Protein AF-A0A3B9DSY0-F1 (afdb_monomer_lite)

Radius of gyration: 15.59 Å; chains: 1; bounding box: 32×19×43 Å

Foldseek 3Di:
DVVCVVVVNFKDWAAADQQAQWRAKIFIFGDDPPDDPVNRGDPPDDIDTDGHPDCNNPDDPPDDD

pLDDT: mean 91.74, std 8.59, range [51.44, 97.69]

Structure (mmCIF, N/CA/C/O backbone):
data_AF-A0A3B9DSY0-F1
#
_entry.id   AF-A0A3B9DSY0-F1
#
loop_
_atom_site.group_PDB
_atom_site.id
_atom_site.type_symbol
_atom_site.label_atom_id
_atom_site.label_alt_id
_atom_site.label_comp_id
_atom_site.label_asym_id
_atom_site.label_entity_id
_atom_site.label_seq_id
_atom_site.pdbx_PDB_ins_code
_atom_site.Cartn_x
_atom_site.Cartn_y
_atom_site.Cartn_z
_atom_site.occupancy
_atom_site.B_iso_or_equiv
_atom_site.auth_seq_id
_atom_site.auth_comp_id
_atom_site.auth_asym_id
_atom_site.auth_atom_id
_atom_site.pdbx_PDB_model_num
ATOM 1 N N . MET A 1 1 ? -12.289 6.956 -1.304 1.00 85.62 1 MET A N 1
ATOM 2 C CA . MET A 1 1 ? -12.577 6.602 0.099 1.00 85.62 1 MET A CA 1
ATOM 3 C C . MET A 1 1 ? -13.981 6.038 0.297 1.00 85.62 1 MET A C 1
ATOM 5 O O . MET A 1 1 ? -14.088 4.888 0.686 1.00 85.62 1 MET A O 1
ATOM 9 N N . TYR A 1 2 ? -15.055 6.770 -0.023 1.00 91.88 2 TYR A N 1
ATOM 10 C CA . TYR A 1 2 ? -16.442 6.307 0.184 1.00 91.88 2 TYR A CA 1
ATOM 11 C C . TYR A 1 2 ? -16.771 4.921 -0.387 1.00 91.88 2 TYR A C 1
ATOM 13 O O . TYR A 1 2 ? -17.260 4.064 0.336 1.00 91.88 2 TYR A O 1
ATOM 21 N N . ARG A 1 3 ? -16.448 4.669 -1.663 1.00 94.94 3 ARG A N 1
ATOM 22 C CA . ARG A 1 3 ? -16.672 3.351 -2.290 1.00 94.94 3 ARG A CA 1
ATOM 23 C C . ARG A 1 3 ? -15.844 2.241 -1.640 1.00 94.94 3 ARG A C 1
ATOM 25 O O . ARG A 1 3 ? -16.315 1.123 -1.501 1.00 94.94 3 ARG A O 1
ATOM 32 N N . GLN A 1 4 ? -14.616 2.564 -1.240 1.00 95.25 4 GLN A N 1
ATOM 33 C CA . GLN A 1 4 ? -13.719 1.623 -0.570 1.00 95.25 4 GLN A CA 1
ATOM 34 C C . GLN A 1 4 ? -14.271 1.245 0.811 1.00 95.25 4 GLN A C 1
ATOM 36 O O . GLN A 1 4 ? -14.353 0.063 1.121 1.00 95.25 4 GLN A O 1
ATOM 41 N N . LEU A 1 5 ? -14.729 2.231 1.589 1.00 95.69 5 LEU A N 1
ATOM 42 C CA . LEU A 1 5 ? -15.380 2.014 2.883 1.00 95.69 5 LEU A CA 1
ATOM 43 C C . LEU A 1 5 ? -16.690 1.229 2.754 1.00 95.69 5 LEU A C 1
ATOM 45 O O . LEU A 1 5 ? -16.904 0.296 3.519 1.00 95.69 5 LEU A O 1
ATOM 49 N N . ALA A 1 6 ? -17.532 1.551 1.766 1.00 96.44 6 ALA A N 1
ATOM 50 C CA . ALA A 1 6 ? -18.765 0.807 1.496 1.00 96.44 6 ALA A CA 1
ATOM 51 C C . ALA A 1 6 ? -18.499 -0.667 1.137 1.00 96.44 6 ALA A C 1
ATOM 53 O O . ALA A 1 6 ? -19.305 -1.533 1.453 1.00 96.44 6 ALA A O 1
ATOM 54 N N . GLY A 1 7 ? -17.353 -0.953 0.513 1.00 96.69 7 GLY A N 1
ATOM 55 C CA . GLY A 1 7 ? -16.881 -2.310 0.232 1.00 96.69 7 GLY A CA 1
ATOM 56 C C . GLY A 1 7 ? -16.138 -2.987 1.391 1.00 96.69 7 GLY A C 1
ATOM 57 O O . GLY A 1 7 ? -15.570 -4.054 1.187 1.00 96.69 7 GLY A O 1
ATOM 58 N N . GLY A 1 8 ? -16.083 -2.375 2.579 1.00 96.25 8 GLY A N 1
ATOM 59 C CA . GLY A 1 8 ? -15.408 -2.937 3.752 1.00 96.25 8 GLY A CA 1
ATOM 60 C C . GLY A 1 8 ? -13.880 -2.798 3.761 1.00 96.25 8 GLY A C 1
ATOM 61 O O . GLY A 1 8 ? -13.226 -3.413 4.601 1.00 96.25 8 GLY A O 1
ATOM 62 N N . LEU A 1 9 ? -13.279 -1.995 2.871 1.00 97.00 9 LEU A N 1
ATOM 63 C CA . LEU A 1 9 ? -11.832 -1.757 2.888 1.00 97.00 9 LEU A CA 1
ATOM 64 C C . LEU A 1 9 ? -11.455 -0.867 4.078 1.00 97.00 9 LEU A C 1
ATOM 66 O O . LEU A 1 9 ? -11.764 0.325 4.110 1.00 97.00 9 LEU A O 1
ATOM 70 N N . THR A 1 10 ? -10.730 -1.442 5.031 1.00 94.94 10 THR A N 1
ATOM 71 C CA . THR A 1 10 ? -10.335 -0.775 6.279 1.00 94.94 10 THR A CA 1
ATOM 72 C C . THR A 1 10 ? -8.955 -0.126 6.203 1.00 94.94 10 THR A C 1
ATOM 74 O O . THR A 1 10 ? -8.752 0.953 6.761 1.00 94.94 10 THR A O 1
ATOM 77 N N . THR A 1 11 ? -8.013 -0.741 5.489 1.00 96.25 11 THR A N 1
ATOM 78 C CA . THR A 1 11 ? -6.607 -0.321 5.424 1.00 96.25 11 THR A CA 1
ATOM 79 C C . THR A 1 11 ? -6.058 -0.510 4.013 1.00 96.25 11 THR A C 1
ATOM 81 O O . THR A 1 11 ? -6.424 -1.459 3.325 1.00 96.25 11 THR A O 1
ATOM 84 N N . ALA A 1 12 ? -5.169 0.383 3.575 1.00 96.62 12 ALA A N 1
ATOM 85 C CA . ALA A 1 12 ? -4.491 0.277 2.287 1.00 96.62 12 ALA A CA 1
ATOM 86 C C . ALA A 1 12 ? -3.005 0.636 2.383 1.00 96.62 12 ALA A C 1
ATOM 88 O O . ALA A 1 12 ? -2.607 1.507 3.154 1.00 96.62 12 ALA A O 1
ATOM 89 N N . HIS A 1 13 ? -2.195 -0.003 1.540 1.00 97.25 13 HIS A N 1
ATOM 90 C CA . HIS A 1 13 ? -0.813 0.397 1.281 1.00 97.25 13 HIS A CA 1
ATOM 91 C C . HIS A 1 13 ? -0.776 1.254 0.016 1.00 97.25 13 HIS A C 1
ATOM 93 O O . HIS A 1 13 ? -0.948 0.749 -1.094 1.00 97.25 13 HIS A O 1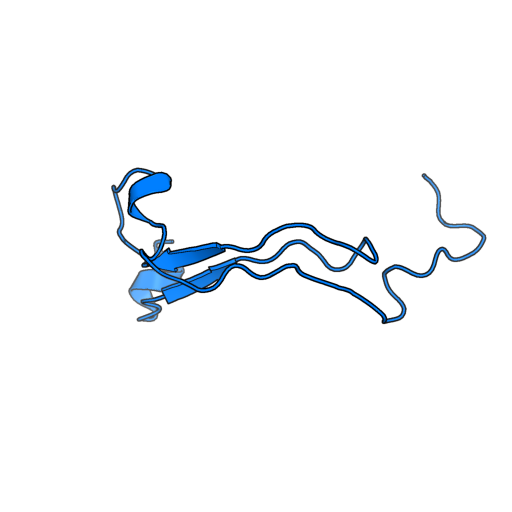
ATOM 99 N N . VAL A 1 14 ? -0.602 2.562 0.181 1.00 95.94 14 VAL A N 1
ATOM 100 C CA . VAL A 1 14 ? -0.584 3.528 -0.921 1.00 95.94 14 VAL A CA 1
ATOM 101 C C . VAL A 1 14 ? 0.824 3.591 -1.494 1.00 95.94 14 VAL A C 1
ATOM 103 O O . VAL A 1 14 ? 1.778 3.892 -0.776 1.00 95.94 14 VAL A O 1
ATOM 106 N N . LYS A 1 15 ? 0.950 3.301 -2.793 1.00 96.75 15 LYS A N 1
ATOM 107 C CA . LYS A 1 15 ? 2.232 3.206 -3.497 1.00 96.75 15 LYS A CA 1
ATOM 108 C C . LYS A 1 15 ? 2.264 4.121 -4.711 1.00 96.75 15 LYS A C 1
ATOM 110 O O . LYS A 1 15 ? 1.248 4.335 -5.370 1.00 96.75 15 LYS A O 1
ATOM 115 N N . HIS A 1 16 ? 3.460 4.584 -5.048 1.00 95.38 16 HIS A N 1
ATOM 116 C CA . HIS A 1 16 ? 3.715 5.287 -6.300 1.00 95.38 16 HIS A CA 1
ATOM 117 C C . HIS A 1 16 ? 3.477 4.383 -7.521 1.00 95.38 16 HIS A C 1
ATOM 119 O O . HIS A 1 16 ? 3.621 3.157 -7.453 1.00 95.38 16 HIS A O 1
ATOM 125 N N . GLY A 1 17 ? 3.181 5.001 -8.667 1.00 93.00 17 GLY A N 1
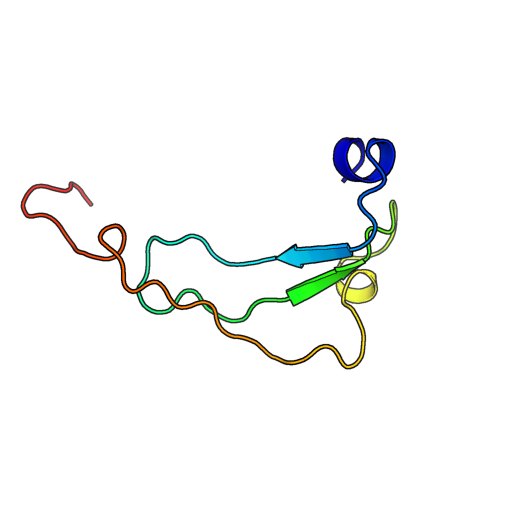ATOM 126 C CA . GLY A 1 17 ? 3.045 4.301 -9.944 1.00 93.00 17 GLY A CA 1
ATOM 127 C C . GLY A 1 17 ? 4.322 3.568 -10.384 1.00 93.00 17 GLY A C 1
ATOM 128 O O . GLY A 1 17 ? 5.421 3.760 -9.853 1.00 93.00 17 GLY A O 1
ATOM 129 N N . SER A 1 18 ? 4.202 2.704 -11.393 1.00 94.06 18 SER A N 1
ATOM 130 C CA . SER A 1 18 ? 5.310 1.861 -11.866 1.00 94.06 18 SER A CA 1
ATOM 131 C C . SER A 1 18 ? 6.248 2.529 -12.882 1.00 94.06 18 SER A C 1
ATOM 133 O O . SER A 1 18 ? 7.155 1.861 -13.362 1.00 94.06 18 SER A O 1
ATOM 135 N N . ALA A 1 19 ? 6.062 3.819 -13.181 1.00 91.12 19 ALA A N 1
ATOM 136 C CA . ALA A 1 19 ? 6.796 4.526 -14.236 1.00 91.12 19 ALA A CA 1
ATOM 137 C C . ALA A 1 19 ? 8.306 4.645 -13.975 1.00 91.12 19 ALA A C 1
ATOM 139 O O . ALA A 1 19 ? 9.089 4.551 -14.909 1.00 91.12 19 ALA A O 1
ATOM 140 N N . ASN A 1 20 ? 8.712 4.806 -12.713 1.00 92.38 20 ASN A N 1
ATOM 141 C CA . ASN A 1 20 ? 10.117 4.983 -12.342 1.00 92.38 20 ASN A CA 1
ATOM 142 C C . ASN A 1 20 ? 10.684 3.728 -11.656 1.00 92.38 20 ASN A C 1
ATOM 144 O O . ASN A 1 20 ? 9.947 3.088 -10.882 1.00 92.38 20 ASN A O 1
ATOM 148 N N . PRO A 1 21 ? 11.983 3.410 -11.866 1.00 93.69 21 PRO A N 1
ATOM 149 C CA . PRO A 1 21 ? 12.665 2.334 -11.152 1.00 93.69 21 PRO A CA 1
ATOM 150 C C . PRO A 1 21 ? 12.543 2.465 -9.634 1.00 93.69 21 PRO A C 1
ATOM 152 O O . PRO A 1 21 ? 12.171 1.507 -8.960 1.00 93.69 21 PRO A O 1
ATOM 155 N N . ILE A 1 22 ? 12.752 3.677 -9.114 1.00 95.19 22 ILE A N 1
ATOM 156 C CA . ILE A 1 22 ? 12.501 4.055 -7.721 1.00 95.19 22 ILE A CA 1
ATOM 157 C C . ILE A 1 22 ? 11.306 5.005 -7.721 1.00 95.19 22 ILE A C 1
ATOM 159 O O . ILE A 1 22 ? 11.353 6.076 -8.319 1.00 95.19 22 ILE A O 1
ATOM 163 N N . GLY A 1 23 ? 10.203 4.576 -7.110 1.00 92.75 23 GLY A N 1
ATOM 164 C CA . GLY A 1 23 ? 8.958 5.342 -7.072 1.00 92.75 23 GLY A CA 1
ATOM 165 C C . GLY A 1 23 ? 8.880 6.338 -5.920 1.00 92.75 23 GLY A C 1
ATOM 166 O O . GLY A 1 23 ? 8.202 7.342 -6.069 1.00 92.75 23 GLY A O 1
ATOM 167 N N . GLY A 1 24 ? 9.565 6.067 -4.806 1.00 95.31 24 GLY A N 1
ATOM 168 C CA . GLY A 1 24 ? 9.493 6.863 -3.577 1.00 95.31 24 GLY A CA 1
ATOM 169 C C . GLY A 1 24 ? 8.920 6.086 -2.389 1.00 95.31 24 GLY A C 1
ATOM 170 O O . GLY A 1 24 ? 8.606 4.893 -2.498 1.00 95.31 24 GLY A O 1
ATOM 171 N N . GLU A 1 25 ? 8.813 6.769 -1.250 1.00 96.19 25 GLU A N 1
ATOM 172 C CA . GLU A 1 25 ? 8.293 6.223 0.009 1.00 96.19 25 GLU A CA 1
ATOM 173 C C . GLU A 1 25 ? 6.788 5.941 -0.0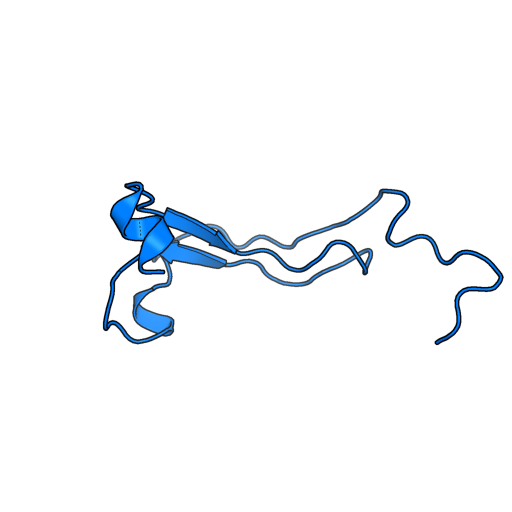78 1.00 96.19 25 GLU A C 1
ATOM 175 O O . GLU A 1 25 ? 6.018 6.723 -0.627 1.00 96.19 25 GLU A O 1
ATOM 180 N N . ASN A 1 26 ? 6.362 4.796 0.443 1.00 97.00 26 ASN A N 1
ATOM 181 C CA . ASN A 1 26 ? 4.956 4.415 0.500 1.00 97.00 26 ASN A CA 1
ATOM 182 C C . ASN A 1 26 ? 4.406 4.640 1.905 1.00 97.00 26 ASN A C 1
ATOM 184 O O . ASN A 1 26 ? 5.153 4.672 2.881 1.00 97.00 26 ASN A O 1
ATOM 188 N N . VAL A 1 27 ? 3.081 4.685 2.010 1.00 97.12 27 VAL A N 1
ATOM 189 C CA . VAL A 1 27 ? 2.391 4.930 3.278 1.00 97.12 27 VAL A CA 1
ATOM 190 C C . VAL A 1 27 ? 1.292 3.898 3.484 1.00 97.12 27 VAL A C 1
ATOM 192 O O . VAL A 1 27 ? 0.536 3.575 2.566 1.00 97.12 27 VAL A O 1
ATOM 195 N N . PHE A 1 28 ? 1.196 3.375 4.702 1.00 97.69 28 PHE A N 1
ATOM 196 C CA . PHE A 1 28 ? 0.054 2.579 5.137 1.00 97.69 28 PHE A CA 1
ATOM 197 C C . PHE A 1 28 ? -0.995 3.515 5.722 1.00 97.69 28 PHE A C 1
ATOM 199 O O . PHE A 1 28 ? -0.681 4.301 6.614 1.00 97.69 28 PHE A O 1
ATOM 206 N N . VAL A 1 29 ? -2.227 3.435 5.223 1.00 96.94 29 VAL A N 1
ATOM 207 C CA . VAL A 1 29 ? -3.328 4.291 5.671 1.00 96.94 29 VAL A CA 1
ATOM 208 C C . VAL A 1 29 ? -4.519 3.480 6.154 1.00 96.94 29 VAL A C 1
ATOM 210 O O . VAL A 1 29 ? -4.867 2.457 5.562 1.00 96.94 29 VAL A O 1
ATOM 213 N N . LYS A 1 30 ? -5.182 3.958 7.205 1.00 96.56 30 LYS A N 1
ATOM 214 C CA . LYS A 1 30 ? -6.491 3.482 7.646 1.00 96.56 30 LYS A CA 1
ATOM 215 C C . LYS A 1 30 ? -7.575 4.386 7.076 1.00 96.56 30 LYS A C 1
ATOM 217 O O . LYS A 1 30 ? -7.486 5.608 7.144 1.00 96.56 30 LYS A O 1
ATOM 222 N N . MET A 1 31 ? -8.624 3.783 6.532 1.00 95.94 31 MET A N 1
ATOM 223 C CA . MET A 1 31 ? -9.735 4.526 5.957 1.00 95.94 31 MET A CA 1
ATOM 224 C C . MET A 1 31 ? -10.600 5.111 7.085 1.00 95.94 31 MET A C 1
ATOM 226 O O . MET A 1 31 ? -11.421 4.413 7.672 1.00 95.94 31 MET A O 1
ATOM 230 N N . ARG A 1 32 ? -10.406 6.395 7.403 1.00 93.50 32 ARG A N 1
ATOM 231 C CA . ARG A 1 32 ? -11.229 7.180 8.335 1.00 93.50 32 ARG A CA 1
ATOM 232 C C . ARG A 1 32 ? -11.853 8.377 7.614 1.00 93.50 32 ARG A C 1
ATOM 234 O O . ARG A 1 32 ? -11.183 9.369 7.342 1.00 93.50 32 ARG A O 1
ATOM 241 N N . TRP A 1 33 ? -13.117 8.249 7.212 1.00 93.25 33 TRP A N 1
ATOM 242 C CA . TRP A 1 33 ? -13.807 9.341 6.524 1.00 93.25 33 TRP A CA 1
ATOM 243 C C . TRP A 1 33 ? -13.875 10.586 7.423 1.00 93.25 33 TRP A C 1
ATOM 245 O O . TRP A 1 33 ? -14.288 10.480 8.574 1.00 93.25 33 TRP A O 1
ATOM 255 N N . GLY A 1 34 ? -13.479 11.746 6.893 1.00 93.62 34 GLY A N 1
ATOM 256 C CA . GLY A 1 34 ? -13.489 13.023 7.617 1.00 93.62 34 GLY A CA 1
ATOM 257 C C . GLY A 1 34 ? -12.238 13.327 8.453 1.00 93.62 34 GLY A C 1
ATOM 258 O O . GLY A 1 34 ? -12.165 14.408 9.027 1.00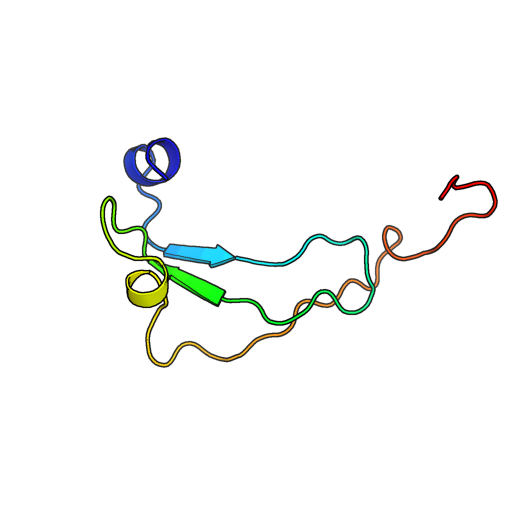 93.62 34 GLY A O 1
ATOM 259 N N . SER A 1 35 ? -11.254 12.426 8.517 1.00 94.62 35 SER A N 1
ATOM 260 C CA . SER A 1 35 ? -9.979 12.677 9.207 1.00 94.62 35 SER A CA 1
ATOM 261 C C . SER A 1 35 ? -8.982 13.456 8.342 1.00 94.62 35 SER A C 1
ATOM 263 O O . SER A 1 35 ? -9.071 13.440 7.110 1.00 94.62 35 SER A O 1
ATOM 265 N N . LEU A 1 36 ? -8.005 14.114 8.977 1.00 95.94 36 LEU A N 1
ATOM 266 C CA . LEU A 1 36 ? -6.921 14.790 8.264 1.00 95.94 36 LEU A CA 1
ATOM 267 C C . LEU A 1 36 ? -5.940 13.765 7.669 1.00 95.94 36 LEU A C 1
ATOM 269 O O . LEU A 1 36 ? -5.844 12.646 8.173 1.00 95.94 36 LEU A O 1
ATOM 273 N N . PRO A 1 37 ? -5.173 14.120 6.619 1.00 93.50 37 PRO A N 1
ATOM 274 C CA . PRO A 1 37 ? -4.264 13.184 5.953 1.00 93.50 37 PRO A CA 1
ATOM 275 C C . PRO A 1 37 ? -3.247 12.502 6.878 1.00 93.50 37 PRO A C 1
ATOM 277 O O . PRO A 1 37 ? -2.941 11.327 6.682 1.00 93.50 37 PRO A O 1
ATOM 280 N N . GLU A 1 38 ? -2.739 13.213 7.885 1.00 94.69 38 GLU A N 1
ATOM 281 C CA . GLU A 1 38 ? -1.794 12.657 8.862 1.00 94.69 38 GLU A CA 1
ATOM 282 C C . GLU A 1 38 ? -2.454 11.606 9.759 1.00 94.69 38 GLU A C 1
ATOM 284 O O . GLU A 1 38 ? -1.888 10.535 9.965 1.00 94.69 38 GLU A O 1
ATOM 289 N N . ASP A 1 39 ? -3.704 11.834 10.165 1.00 95.38 39 ASP A N 1
ATOM 290 C CA . ASP A 1 39 ? -4.488 10.894 10.975 1.00 95.38 39 ASP A CA 1
ATOM 291 C C . ASP A 1 39 ? -4.876 9.624 10.208 1.00 95.38 39 ASP A C 1
ATOM 293 O O . ASP A 1 39 ? -5.363 8.649 10.792 1.00 95.38 39 ASP A O 1
ATOM 297 N N . LEU A 1 40 ? -4.726 9.626 8.881 1.00 95.81 40 LEU A N 1
ATOM 298 C CA . LEU A 1 40 ? -4.923 8.428 8.077 1.00 95.81 40 LEU A CA 1
ATOM 299 C C . LEU A 1 40 ? -3.720 7.494 8.172 1.00 95.81 40 LEU A C 1
ATOM 301 O O . LEU A 1 40 ? -3.902 6.298 7.962 1.00 95.81 40 LEU A O 1
ATOM 305 N N . LYS A 1 41 ? -2.513 7.991 8.471 1.00 96.12 41 LYS A N 1
ATOM 306 C CA . LYS A 1 41 ? -1.297 7.170 8.515 1.00 96.12 41 LYS A CA 1
ATOM 307 C C . LYS A 1 41 ? -1.369 6.179 9.674 1.00 96.12 41 LYS A C 1
ATOM 309 O O . LYS A 1 41 ? -1.778 6.508 10.783 1.00 96.12 41 LYS A O 1
ATOM 314 N N . LEU A 1 42 ? -0.972 4.939 9.414 1.00 95.69 42 LEU A N 1
ATOM 315 C CA . LEU A 1 42 ? -0.805 3.942 10.465 1.00 95.69 42 LEU A CA 1
ATOM 316 C C . LEU A 1 42 ? 0.478 4.230 11.245 1.00 95.69 42 LEU A C 1
ATOM 318 O O . LEU A 1 42 ? 1.575 4.197 10.686 1.00 95.69 42 LEU A O 1
ATOM 322 N N . GLU A 1 43 ? 0.323 4.490 12.539 1.00 94.06 43 GLU A N 1
ATOM 323 C CA . GLU A 1 43 ? 1.443 4.648 13.462 1.00 94.06 43 GLU A CA 1
ATOM 324 C C . GLU A 1 43 ? 2.299 3.380 13.505 1.00 94.06 43 GLU A C 1
ATOM 326 O O . GLU A 1 43 ? 1.786 2.261 13.438 1.00 94.06 43 GLU A O 1
ATOM 331 N N . ASN A 1 44 ? 3.617 3.565 13.617 1.00 93.62 44 ASN A N 1
ATOM 332 C CA . ASN A 1 44 ? 4.612 2.489 13.677 1.00 93.62 44 ASN A CA 1
ATOM 333 C C . ASN A 1 44 ? 4.592 1.523 12.478 1.00 93.62 44 ASN A C 1
ATOM 335 O O . ASN A 1 44 ? 5.171 0.438 12.541 1.00 93.62 44 ASN A O 1
ATOM 339 N N . ALA A 1 45 ? 3.955 1.907 11.368 1.00 95.00 45 ALA A N 1
ATOM 340 C CA . ALA A 1 45 ? 4.024 1.132 10.144 1.00 95.00 45 ALA A CA 1
ATOM 341 C C . ALA A 1 45 ? 5.461 1.135 9.586 1.00 95.00 45 ALA A C 1
ATOM 343 O O . ALA A 1 45 ? 6.154 2.156 9.650 1.00 95.00 45 ALA A O 1
ATOM 344 N N . PRO A 1 46 ? 5.925 0.017 9.003 1.00 95.75 46 PRO A N 1
ATOM 345 C CA . PRO A 1 46 ? 7.265 -0.051 8.447 1.00 95.75 46 PRO A CA 1
ATOM 346 C C . PRO A 1 46 ? 7.414 0.929 7.282 1.00 95.75 46 PRO A C 1
ATOM 348 O O . PRO A 1 46 ? 6.557 1.017 6.396 1.00 95.75 46 PRO A O 1
ATOM 351 N N . ARG A 1 47 ? 8.548 1.630 7.243 1.00 95.81 47 ARG A N 1
ATOM 352 C CA . ARG A 1 47 ? 8.905 2.469 6.098 1.00 95.81 47 ARG A CA 1
ATOM 353 C C . ARG A 1 47 ? 9.235 1.573 4.915 1.00 95.81 47 ARG A C 1
ATOM 355 O O . ARG A 1 47 ? 10.038 0.651 5.019 1.00 95.81 47 ARG A O 1
ATOM 362 N N . THR A 1 48 ? 8.603 1.839 3.780 1.00 97.38 48 THR A N 1
ATOM 363 C CA . THR A 1 48 ? 8.803 1.047 2.564 1.00 97.38 48 THR A CA 1
ATOM 364 C C . THR A 1 48 ? 9.003 1.971 1.377 1.00 97.38 48 THR A C 1
ATOM 366 O O . THR A 1 48 ? 8.397 3.034 1.301 1.00 97.38 48 THR A O 1
ATOM 369 N N . VAL A 1 49 ? 9.818 1.548 0.416 1.00 96.69 49 VAL A N 1
ATOM 370 C CA . VAL A 1 49 ? 10.026 2.260 -0.850 1.00 96.69 49 VAL A CA 1
ATOM 371 C C . VAL A 1 49 ? 9.511 1.383 -1.977 1.00 96.69 49 VAL A C 1
ATOM 373 O O . VAL A 1 49 ? 9.739 0.173 -1.993 1.00 96.69 49 VAL A O 1
ATOM 376 N N . LYS A 1 50 ? 8.765 1.962 -2.920 1.00 94.56 50 LYS A N 1
ATOM 377 C CA . LYS A 1 50 ? 8.318 1.209 -4.093 1.00 94.56 50 LYS A CA 1
ATOM 378 C C . LYS A 1 50 ? 9.432 1.192 -5.136 1.00 94.56 50 LYS A C 1
ATOM 380 O O . LYS A 1 50 ? 9.876 2.241 -5.596 1.00 94.56 50 LYS A O 1
ATOM 385 N N . PHE A 1 51 ? 9.790 -0.008 -5.577 1.00 95.00 51 PHE A N 1
ATOM 386 C CA . PHE A 1 51 ? 10.618 -0.241 -6.756 1.00 95.00 51 PHE A CA 1
ATOM 387 C C . PHE A 1 51 ? 9.757 -0.787 -7.902 1.00 95.00 51 PHE A C 1
ATOM 389 O O . PHE A 1 51 ? 8.763 -1.475 -7.665 1.00 95.00 51 PHE A O 1
ATOM 396 N N . ALA A 1 52 ? 10.097 -0.458 -9.146 1.00 94.19 52 ALA A N 1
ATOM 397 C CA . ALA A 1 52 ? 9.615 -1.181 -10.321 1.00 94.19 52 ALA A CA 1
ATOM 398 C C . ALA A 1 52 ? 10.816 -1.629 -11.144 1.00 94.19 52 ALA A C 1
ATOM 400 O O . ALA A 1 52 ? 11.631 -0.810 -11.537 1.00 94.19 52 ALA A O 1
ATOM 401 N N . LEU A 1 53 ? 10.902 -2.927 -11.415 1.00 90.62 53 LEU A N 1
ATOM 402 C CA . LEU A 1 53 ? 12.005 -3.523 -12.176 1.00 90.62 53 LEU A CA 1
ATOM 403 C C . LEU A 1 53 ? 11.515 -4.201 -13.468 1.00 90.62 53 LEU A C 1
ATOM 405 O O . LEU A 1 53 ? 12.262 -4.923 -14.113 1.00 90.62 53 LEU A O 1
ATOM 409 N N . GLY A 1 54 ? 10.243 -3.998 -13.823 1.00 89.38 54 GLY A N 1
ATOM 410 C CA . GLY A 1 54 ? 9.629 -4.572 -15.022 1.00 89.38 54 GLY A CA 1
ATOM 411 C C . GLY A 1 54 ? 9.819 -3.710 -16.271 1.00 89.38 54 GLY A C 1
ATOM 412 O O . GLY A 1 54 ? 10.659 -2.816 -16.320 1.00 89.38 54 GLY A O 1
ATOM 413 N N . GLU A 1 55 ? 8.980 -3.934 -17.283 1.00 89.06 55 GLU A N 1
ATOM 414 C CA . GLU A 1 55 ? 9.088 -3.206 -18.553 1.00 89.06 55 GLU A CA 1
ATOM 415 C C . GLU A 1 55 ? 8.664 -1.737 -18.482 1.00 89.06 55 GLU A C 1
ATOM 417 O O . GLU A 1 55 ? 9.159 -0.927 -19.258 1.00 89.06 55 GLU A O 1
ATOM 422 N N . ASN A 1 56 ? 7.750 -1.368 -17.581 1.00 88.88 56 ASN A N 1
ATOM 423 C CA . ASN A 1 56 ? 7.222 -0.001 -17.525 1.00 88.88 56 ASN A CA 1
ATOM 424 C C . ASN A 1 56 ? 8.291 1.094 -17.296 1.00 88.88 56 ASN A C 1
ATOM 426 O O . ASN A 1 56 ? 8.245 2.110 -17.994 1.00 88.88 56 ASN A O 1
ATOM 430 N N . PRO A 1 57 ? 9.268 0.910 -16.383 1.00 90.19 57 PRO A N 1
ATOM 431 C CA . PRO A 1 57 ? 10.381 1.846 -16.235 1.00 90.19 57 PRO A CA 1
ATOM 432 C C . PRO A 1 57 ? 11.424 1.765 -17.357 1.00 90.19 57 PRO A C 1
ATOM 434 O O . PRO A 1 57 ? 12.304 2.622 -17.429 1.00 90.19 57 PRO A O 1
ATOM 437 N N . LYS A 1 58 ? 11.347 0.774 -18.257 1.00 86.88 58 LYS A N 1
ATOM 438 C CA . LYS A 1 58 ? 12.230 0.705 -19.422 1.00 86.88 58 LYS A CA 1
ATOM 439 C C . LYS A 1 58 ? 11.808 1.772 -20.430 1.00 86.88 58 LYS A C 1
ATOM 441 O O . LYS A 1 58 ? 10.714 1.737 -20.996 1.00 86.88 58 LYS A O 1
ATOM 446 N N . ARG A 1 59 ? 12.706 2.715 -20.710 1.00 73.81 59 ARG A N 1
ATOM 447 C CA . ARG A 1 59 ? 12.504 3.693 -21.782 1.00 73.81 59 ARG A CA 1
ATOM 448 C C . ARG A 1 59 ? 12.585 2.979 -23.134 1.00 73.81 59 ARG A C 1
ATOM 450 O O . ARG A 1 59 ? 13.629 2.448 -23.502 1.00 73.81 59 ARG A O 1
ATOM 457 N N . ARG A 1 60 ? 11.468 2.949 -23.864 1.00 78.62 60 ARG A N 1
ATOM 458 C CA . ARG A 1 60 ? 11.418 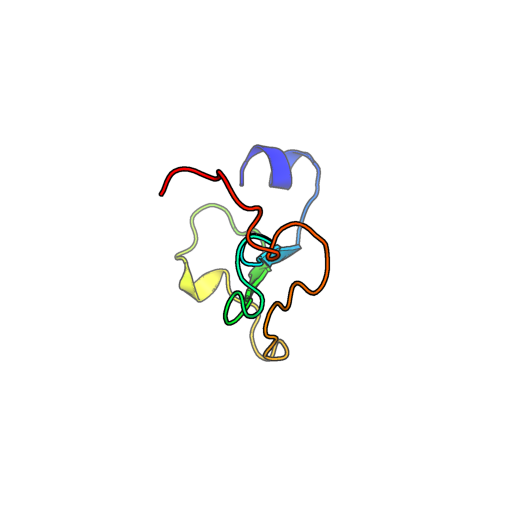2.479 -25.257 1.00 78.62 60 ARG A CA 1
ATOM 459 C C . ARG A 1 60 ? 11.879 3.614 -26.179 1.00 78.62 60 ARG A C 1
ATOM 461 O O . ARG A 1 60 ? 11.509 4.768 -25.952 1.00 78.62 60 ARG A O 1
ATOM 468 N N . GLN A 1 61 ? 12.688 3.307 -27.194 1.00 72.31 61 GLN A N 1
ATOM 469 C CA . GLN A 1 61 ? 13.034 4.285 -28.232 1.00 72.31 61 GLN A CA 1
ATOM 470 C C . GLN A 1 61 ? 11.744 4.688 -28.972 1.00 72.31 61 GLN A C 1
ATOM 472 O O . GLN A 1 61 ? 10.990 3.817 -29.392 1.00 72.31 61 GLN A O 1
ATOM 477 N N . GLY A 1 62 ? 11.448 5.992 -29.045 1.00 74.88 62 GLY A N 1
ATOM 478 C CA . GLY A 1 62 ? 10.224 6.537 -29.659 1.00 74.88 62 GLY A CA 1
ATOM 479 C C . GLY A 1 62 ? 9.120 6.983 -28.689 1.00 74.88 62 GLY A C 1
ATOM 480 O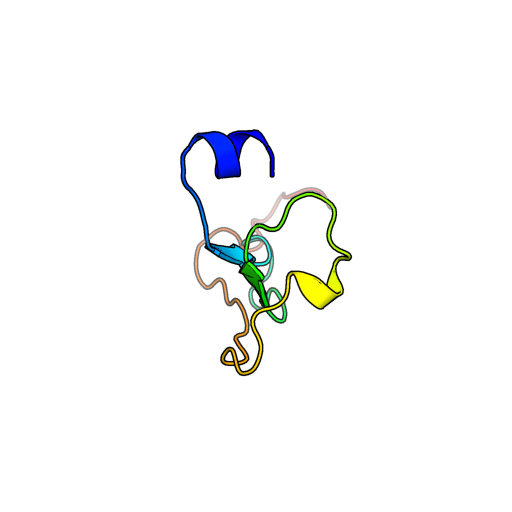 O . GLY A 1 62 ? 8.126 7.552 -29.129 1.00 74.88 62 GLY A O 1
ATOM 481 N N . ARG A 1 63 ? 9.270 6.782 -27.371 1.00 70.38 63 ARG A N 1
ATOM 482 C CA . ARG A 1 63 ? 8.335 7.360 -26.389 1.00 70.38 63 ARG A CA 1
ATOM 483 C C . ARG A 1 63 ? 8.536 8.882 -26.350 1.00 70.38 63 ARG A C 1
ATOM 485 O O . ARG A 1 63 ? 9.611 9.334 -25.946 1.00 70.38 63 ARG A O 1
ATOM 492 N N . TYR A 1 64 ? 7.528 9.632 -26.804 1.00 51.44 64 TYR A N 1
ATOM 493 C CA . TYR A 1 64 ? 7.480 11.095 -26.698 1.00 51.44 64 TYR A CA 1
ATOM 494 C C . TYR A 1 64 ? 7.651 11.497 -25.219 1.00 51.44 64 TYR A C 1
ATOM 496 O O . TYR A 1 64 ? 7.178 10.739 -24.360 1.00 51.44 64 TYR A O 1
ATOM 504 N N . PRO A 1 65 ? 8.386 12.583 -24.909 1.00 64.62 65 PRO A N 1
ATOM 505 C CA . PRO A 1 65 ? 8.413 13.126 -23.554 1.00 64.62 65 PRO A CA 1
ATOM 506 C C . PRO A 1 65 ? 7.004 13.342 -22.991 1.00 64.62 65 PRO A C 1
ATOM 508 O O . PRO A 1 65 ? 6.127 13.816 -23.743 1.00 64.62 65 PRO A O 1
#

Sequence (65 aa):
MYRQLAGGLTTAHVKHGSANPIGGENVFVKMRWGSLPEDLKLENAPRTVKFALGENPKRRQGRYP

Secondary structure (DSSP, 8-state):
-HHHHHTT--EEEE---TTSSEEEEEEEEE--TT--TGGGBPTTPPPEEEE--SSTTS--TT---